Protein AF-A0A5K1E1P4-F1 (afdb_monomer_lite)

Structure (mmCIF, N/CA/C/O backbone):
data_AF-A0A5K1E1P4-F1
#
_entry.id   AF-A0A5K1E1P4-F1
#
loop_
_atom_site.group_PDB
_atom_site.id
_atom_site.type_symbol
_atom_site.label_atom_id
_atom_site.label_alt_id
_atom_site.label_comp_id
_atom_site.label_asym_id
_atom_site.label_entity_id
_atom_site.label_seq_id
_atom_site.pdbx_PDB_ins_code
_atom_site.Cartn_x
_atom_site.Cartn_y
_atom_site.Cartn_z
_atom_site.occupancy
_atom_site.B_iso_or_equiv
_atom_site.auth_seq_id
_atom_site.auth_comp_id
_atom_site.auth_asym_id
_atom_site.auth_atom_id
_atom_site.pdbx_PDB_model_num
ATOM 1 N N . TYR A 1 1 ? 5.834 -1.341 -6.926 1.00 84.19 1 TYR A N 1
ATOM 2 C CA . TYR A 1 1 ? 6.229 0.076 -7.007 1.00 84.19 1 TYR A CA 1
ATOM 3 C C . TYR A 1 1 ? 7.742 0.128 -6.873 1.00 84.19 1 TYR A C 1
ATOM 5 O O . TYR A 1 1 ? 8.301 -0.783 -6.278 1.00 84.19 1 TYR A O 1
ATOM 13 N N . ASP A 1 2 ? 8.407 1.095 -7.477 1.00 86.25 2 ASP A N 1
ATOM 14 C CA . ASP A 1 2 ? 9.854 1.283 -7.395 1.00 86.25 2 ASP A CA 1
ATOM 15 C C . ASP A 1 2 ? 10.108 2.785 -7.365 1.00 86.25 2 ASP A C 1
ATOM 17 O O . ASP A 1 2 ? 9.972 3.452 -8.391 1.00 86.25 2 ASP A O 1
ATOM 21 N N . SER A 1 3 ? 10.405 3.313 -6.181 1.00 81.88 3 SER A N 1
ATOM 22 C CA . SER A 1 3 ? 10.631 4.744 -5.966 1.00 81.88 3 SER A CA 1
ATOM 23 C C . SER A 1 3 ? 11.886 5.256 -6.678 1.00 81.88 3 SER A C 1
ATOM 25 O O . SER A 1 3 ? 11.969 6.442 -6.973 1.00 81.88 3 SER A O 1
ATOM 27 N N . THR A 1 4 ? 12.837 4.379 -7.016 1.00 81.75 4 THR A N 1
ATOM 28 C CA . THR A 1 4 ? 14.058 4.751 -7.752 1.00 81.75 4 THR A CA 1
ATOM 29 C C . THR A 1 4 ? 13.804 4.954 -9.248 1.00 81.75 4 THR A C 1
ATOM 31 O O . THR A 1 4 ? 14.600 5.584 -9.935 1.00 81.75 4 THR A O 1
ATOM 34 N N . ALA A 1 5 ? 12.664 4.469 -9.752 1.00 78.50 5 ALA A N 1
ATOM 35 C CA . ALA A 1 5 ? 12.254 4.578 -11.151 1.00 78.50 5 ALA A CA 1
ATOM 36 C C . ALA A 1 5 ? 11.287 5.752 -11.425 1.00 78.50 5 ALA A C 1
ATOM 38 O O . ALA A 1 5 ? 10.701 5.823 -12.506 1.00 78.50 5 ALA A O 1
ATOM 39 N N . GLU A 1 6 ? 11.076 6.658 -10.463 1.00 68.31 6 GLU A N 1
ATOM 40 C CA . GLU A 1 6 ? 10.193 7.826 -10.634 1.00 68.31 6 GLU A CA 1
ATOM 41 C C . GLU A 1 6 ? 10.851 9.009 -11.371 1.00 68.31 6 GLU A C 1
ATOM 43 O O . GLU A 1 6 ? 10.134 9.887 -11.842 1.00 68.31 6 GLU A O 1
ATOM 48 N N . GLU A 1 7 ? 12.179 9.006 -11.548 1.00 56.56 7 GLU A N 1
ATOM 49 C CA . GLU A 1 7 ? 12.954 10.066 -12.229 1.00 56.56 7 GLU A CA 1
ATOM 50 C C . GLU A 1 7 ? 13.069 9.903 -13.756 1.00 56.56 7 GLU A C 1
ATOM 52 O O . GLU A 1 7 ? 13.945 10.487 -14.391 1.00 56.56 7 GLU A O 1
ATOM 57 N N . THR A 1 8 ? 12.202 9.117 -14.391 1.00 52.66 8 THR A N 1
ATOM 58 C CA . THR A 1 8 ? 12.267 8.975 -15.852 1.00 52.66 8 THR A CA 1
ATOM 59 C C . THR A 1 8 ? 11.426 10.050 -16.516 1.00 52.66 8 THR A C 1
ATOM 61 O O . THR A 1 8 ? 10.226 9.895 -16.747 1.00 52.66 8 THR A O 1
ATOM 64 N N . ASP A 1 9 ? 12.084 11.179 -16.789 1.00 49.53 9 ASP A N 1
ATOM 65 C CA . ASP A 1 9 ? 11.582 12.188 -17.709 1.00 49.53 9 ASP A CA 1
ATOM 66 C C . ASP A 1 9 ? 11.164 11.480 -19.004 1.00 49.53 9 ASP A C 1
ATOM 68 O O . ASP A 1 9 ? 11.927 10.731 -19.619 1.00 49.53 9 ASP A O 1
ATOM 72 N N . VAL A 1 10 ? 9.904 11.668 -19.391 1.00 52.34 10 VAL A N 1
ATOM 73 C CA . VAL A 1 10 ? 9.264 10.966 -20.514 1.00 52.34 10 VAL A CA 1
ATOM 74 C C . VAL A 1 10 ? 9.956 11.289 -21.853 1.00 52.34 10 VAL A C 1
ATOM 76 O O . VAL A 1 10 ? 9.625 10.697 -22.880 1.00 52.34 10 VAL A O 1
ATOM 79 N N . THR A 1 11 ? 10.911 12.227 -21.855 1.00 51.41 11 THR A N 1
ATOM 80 C CA . THR A 1 11 ? 11.697 12.638 -23.020 1.00 51.41 11 THR A CA 1
ATOM 81 C C . THR A 1 11 ? 12.870 11.723 -23.371 1.00 51.41 11 THR A C 1
ATOM 83 O O . THR A 1 11 ? 13.263 11.714 -24.537 1.00 51.41 11 THR A O 1
ATOM 86 N N . GLU A 1 12 ? 13.380 10.883 -22.466 1.00 50.84 12 GLU A N 1
ATOM 87 C CA . GLU A 1 12 ? 14.454 9.938 -22.803 1.00 50.84 12 GLU A CA 1
ATOM 88 C C . GLU A 1 12 ? 13.948 8.495 -22.806 1.00 50.84 12 GLU A C 1
ATOM 90 O O . GLU A 1 12 ? 13.939 7.782 -21.804 1.00 50.84 12 GLU A O 1
ATOM 95 N N . ALA A 1 13 ? 13.539 8.037 -23.990 1.00 53.22 13 ALA A N 1
ATOM 96 C CA . ALA A 1 13 ? 13.196 6.648 -24.273 1.00 53.22 13 ALA A CA 1
ATOM 97 C C . ALA A 1 13 ? 14.436 5.727 -24.209 1.00 53.22 13 ALA A C 1
ATOM 99 O O . ALA A 1 13 ? 14.840 5.129 -25.205 1.00 53.22 13 ALA A O 1
ATOM 100 N N . HIS A 1 14 ? 15.046 5.579 -23.035 1.00 54.66 14 HIS A N 1
ATOM 101 C CA . HIS A 1 14 ? 16.076 4.576 -22.780 1.00 54.66 14 HIS A CA 1
ATOM 102 C C . HIS A 1 14 ? 15.417 3.257 -22.342 1.00 54.66 14 HIS A C 1
ATOM 104 O O . HIS A 1 14 ? 15.292 2.949 -21.160 1.00 54.66 14 HIS A O 1
ATOM 110 N N . GLY A 1 15 ? 14.990 2.462 -23.331 1.00 66.19 15 GLY A N 1
ATOM 111 C CA . GLY A 1 15 ? 14.673 1.034 -23.191 1.00 66.19 15 GLY A CA 1
ATOM 112 C C . GLY A 1 15 ? 13.232 0.672 -22.793 1.00 66.19 15 GLY A C 1
ATOM 113 O O . GLY A 1 15 ? 12.613 1.282 -21.927 1.00 66.19 15 GLY A O 1
ATOM 114 N N . VAL A 1 16 ? 12.714 -0.413 -23.389 1.00 67.88 16 VAL A N 1
ATOM 115 C CA . VAL A 1 16 ? 11.388 -1.002 -23.083 1.00 67.88 16 VAL A CA 1
ATOM 116 C C . VAL A 1 16 ? 11.241 -1.356 -21.593 1.00 67.88 16 VAL A C 1
ATOM 118 O O . VAL A 1 16 ? 10.152 -1.254 -21.036 1.00 67.88 16 VAL A O 1
ATOM 121 N N . GLY A 1 17 ? 12.333 -1.731 -20.915 1.00 71.31 17 GLY A N 1
ATOM 122 C CA . GLY A 1 17 ? 12.316 -2.033 -19.478 1.00 71.31 17 GLY A CA 1
ATOM 123 C C . GLY A 1 17 ? 11.876 -0.842 -18.619 1.00 71.31 17 GLY A C 1
ATOM 124 O O . GLY A 1 17 ? 11.057 -1.004 -17.713 1.00 71.31 17 GLY A O 1
ATOM 125 N N . THR A 1 18 ? 12.342 0.357 -18.965 1.00 72.25 18 THR A N 1
ATOM 126 C CA . THR A 1 18 ? 12.018 1.609 -18.275 1.00 72.25 18 THR A CA 1
ATOM 127 C C . THR A 1 18 ? 10.546 1.973 -18.448 1.00 72.25 18 THR A C 1
ATOM 129 O O . THR A 1 18 ? 9.861 2.272 -17.470 1.00 72.25 18 THR A O 1
ATOM 132 N N . SER A 1 19 ? 10.004 1.841 -19.666 1.00 77.94 19 SER A N 1
ATOM 133 C CA . SER A 1 19 ? 8.584 2.130 -19.921 1.00 77.94 19 SER A CA 1
ATOM 134 C C . SER A 1 19 ? 7.656 1.155 -19.190 1.00 77.94 19 SER A C 1
ATOM 136 O O . SER A 1 19 ? 6.614 1.551 -18.665 1.00 77.94 19 SER A O 1
ATOM 138 N N . VAL A 1 20 ? 8.037 -0.124 -19.115 1.00 85.81 20 VAL A N 1
ATOM 139 C CA . VAL A 1 20 ? 7.282 -1.145 -18.379 1.00 85.81 20 VAL A CA 1
ATOM 140 C C . VAL A 1 20 ? 7.288 -0.845 -16.881 1.00 85.81 20 VAL A C 1
ATOM 142 O O . VAL A 1 20 ? 6.246 -0.971 -16.234 1.00 85.81 20 VAL A O 1
ATOM 145 N N . GLN A 1 21 ? 8.424 -0.434 -16.314 1.00 85.62 21 GLN A N 1
ATOM 146 C CA . GLN A 1 21 ? 8.504 -0.093 -14.893 1.00 85.62 21 GLN A CA 1
ATOM 147 C C . GLN A 1 21 ? 7.701 1.171 -14.560 1.00 85.62 21 GLN A C 1
ATOM 149 O O . GLN A 1 21 ? 6.954 1.173 -13.578 1.00 85.62 21 GLN A O 1
ATOM 154 N N . ALA A 1 22 ? 7.754 2.193 -15.416 1.00 83.62 22 ALA A N 1
ATOM 155 C CA . ALA A 1 22 ? 6.924 3.388 -15.283 1.00 83.62 22 ALA A CA 1
ATOM 156 C C . ALA A 1 22 ? 5.422 3.043 -15.306 1.00 83.62 22 ALA A C 1
ATOM 158 O O . ALA A 1 22 ? 4.661 3.499 -14.449 1.00 83.62 22 ALA A O 1
ATOM 159 N N . ALA A 1 23 ? 4.992 2.160 -16.216 1.00 86.50 23 ALA A N 1
ATOM 160 C CA . ALA A 1 23 ? 3.612 1.675 -16.254 1.00 86.50 23 ALA A CA 1
ATOM 161 C C . ALA A 1 23 ? 3.226 0.926 -14.965 1.00 86.50 23 ALA A C 1
ATOM 163 O O . ALA A 1 23 ? 2.166 1.186 -14.394 1.00 86.50 23 ALA A O 1
ATOM 164 N N . LYS A 1 24 ? 4.090 0.041 -14.450 1.00 89.62 24 LYS A N 1
ATOM 165 C CA . LYS A 1 24 ? 3.860 -0.663 -13.173 1.00 89.62 24 LYS A CA 1
ATOM 166 C C . LYS A 1 24 ? 3.705 0.307 -12.001 1.00 89.62 24 LYS A C 1
ATOM 168 O O . LYS A 1 24 ? 2.799 0.129 -11.187 1.00 89.62 24 LYS A O 1
ATOM 173 N N . ASN A 1 25 ? 4.557 1.328 -11.915 1.00 90.56 25 ASN A N 1
ATOM 174 C CA . ASN A 1 25 ? 4.475 2.353 -10.874 1.00 90.56 25 ASN A CA 1
ATOM 175 C C . ASN A 1 25 ? 3.171 3.151 -10.976 1.00 90.56 25 ASN A C 1
ATOM 177 O O . ASN A 1 25 ? 2.478 3.317 -9.973 1.00 90.56 25 ASN A O 1
ATOM 181 N N . MET A 1 26 ? 2.782 3.548 -12.189 1.00 90.56 26 MET A N 1
ATOM 182 C CA . MET A 1 26 ? 1.508 4.223 -12.446 1.00 90.56 26 MET A CA 1
ATOM 183 C C . MET A 1 26 ? 0.307 3.367 -12.019 1.00 90.56 26 MET A C 1
ATOM 185 O O . MET A 1 26 ? -0.619 3.869 -11.384 1.00 90.56 26 MET A O 1
ATOM 189 N N . HIS A 1 27 ? 0.318 2.068 -12.326 1.00 92.50 27 HIS A N 1
ATOM 190 C CA . HIS A 1 27 ? -0.733 1.148 -11.891 1.00 92.50 27 HIS A CA 1
ATOM 191 C C . HIS A 1 27 ? -0.773 0.980 -10.369 1.00 92.50 27 HIS A C 1
ATOM 193 O O . HIS A 1 27 ? -1.865 0.945 -9.806 1.00 92.50 27 HIS A O 1
ATOM 199 N N . ALA A 1 28 ? 0.381 0.921 -9.699 1.00 92.88 28 ALA A N 1
ATOM 200 C CA . ALA A 1 28 ? 0.444 0.844 -8.240 1.00 92.88 28 ALA A CA 1
ATOM 201 C C . ALA A 1 28 ? -0.168 2.089 -7.574 1.00 92.88 28 ALA A C 1
ATOM 203 O O . ALA A 1 28 ? -0.969 1.956 -6.651 1.00 92.88 28 ALA A O 1
ATOM 204 N N . VAL A 1 29 ? 0.143 3.282 -8.093 1.00 91.00 29 VAL A N 1
ATOM 205 C CA . VAL A 1 29 ? -0.451 4.554 -7.647 1.00 91.00 29 VAL A CA 1
ATOM 206 C C . VAL A 1 29 ? -1.969 4.536 -7.822 1.00 91.00 29 VAL A C 1
ATOM 208 O O . VAL A 1 29 ? -2.698 4.725 -6.851 1.00 91.00 29 VAL A O 1
ATOM 211 N N . ARG A 1 30 ? -2.460 4.195 -9.020 1.00 90.38 30 ARG A N 1
ATOM 212 C CA . ARG A 1 30 ? -3.907 4.116 -9.293 1.00 90.38 30 ARG A CA 1
ATOM 213 C C . ARG A 1 30 ? -4.623 3.085 -8.420 1.00 90.38 30 ARG A C 1
ATOM 215 O O . ARG A 1 30 ? -5.760 3.312 -8.018 1.00 90.38 30 ARG A O 1
ATOM 222 N N . ALA A 1 31 ? -3.986 1.951 -8.128 1.00 91.75 31 ALA A N 1
ATOM 223 C CA . ALA A 1 31 ? -4.549 0.936 -7.243 1.00 91.75 31 ALA A CA 1
ATOM 224 C C . ALA A 1 31 ? -4.695 1.466 -5.810 1.00 91.75 31 ALA A C 1
ATOM 226 O O . ALA A 1 31 ? -5.751 1.294 -5.205 1.00 91.75 31 ALA A O 1
ATOM 227 N N . ALA A 1 32 ? -3.683 2.161 -5.286 1.00 90.44 32 ALA A N 1
ATOM 228 C CA . ALA A 1 32 ? -3.746 2.778 -3.964 1.00 90.44 32 ALA A CA 1
ATOM 229 C C . ALA A 1 32 ? -4.817 3.886 -3.882 1.00 90.44 32 ALA A C 1
ATOM 231 O O . ALA A 1 32 ? -5.577 3.934 -2.915 1.00 90.44 32 ALA A O 1
ATOM 232 N N . GLU A 1 33 ? -4.957 4.715 -4.920 1.00 89.31 33 GLU A N 1
ATOM 233 C CA . GLU A 1 33 ? -6.046 5.701 -5.023 1.00 89.31 33 GLU A CA 1
ATOM 234 C C . GLU A 1 33 ? -7.424 5.029 -5.050 1.00 89.31 33 GLU A C 1
ATOM 236 O O . GLU A 1 33 ? -8.350 5.465 -4.364 1.00 89.31 33 GLU A O 1
ATOM 241 N N . ALA A 1 34 ? -7.569 3.946 -5.818 1.00 88.75 34 ALA A N 1
ATOM 242 C CA . ALA A 1 34 ? -8.811 3.187 -5.891 1.00 88.75 34 ALA A CA 1
ATOM 243 C C . ALA A 1 34 ? -9.175 2.559 -4.539 1.00 88.75 34 ALA A C 1
ATOM 245 O O . ALA A 1 34 ? -10.339 2.611 -4.145 1.00 88.75 34 ALA A O 1
ATOM 246 N N . LEU A 1 35 ? -8.194 2.020 -3.806 1.00 89.19 35 LEU A N 1
ATOM 247 C CA . LEU A 1 35 ? -8.387 1.502 -2.451 1.00 89.19 35 LEU A CA 1
ATOM 248 C C . LEU A 1 35 ? -8.843 2.608 -1.498 1.00 89.19 35 LEU A C 1
ATOM 250 O O . LEU A 1 35 ? -9.854 2.432 -0.824 1.00 89.19 35 LEU A O 1
ATOM 254 N N . SER A 1 36 ? -8.171 3.763 -1.512 1.00 87.75 36 SER A N 1
ATOM 255 C CA . SER A 1 36 ? -8.545 4.933 -0.709 1.00 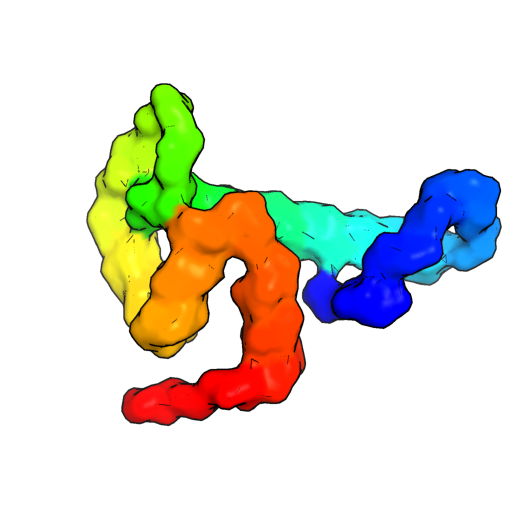87.75 36 SER A CA 1
ATOM 256 C C . SER A 1 36 ? -9.985 5.387 -0.977 1.00 87.75 36 SER A C 1
ATOM 258 O O . SER A 1 36 ? -10.754 5.624 -0.042 1.00 87.75 36 SER A O 1
ATOM 260 N N . ARG A 1 37 ? -10.394 5.446 -2.250 1.00 86.31 37 ARG A N 1
ATOM 261 C CA . ARG A 1 37 ? -11.771 5.786 -2.648 1.00 86.31 37 ARG A CA 1
ATOM 262 C C . ARG A 1 37 ? -12.777 4.723 -2.215 1.00 86.31 37 ARG A C 1
ATOM 264 O O . ARG A 1 37 ? -13.822 5.065 -1.670 1.00 86.31 37 ARG A O 1
ATOM 271 N N . LEU A 1 38 ? -12.460 3.443 -2.413 1.00 86.12 38 LEU A N 1
ATOM 272 C CA . LEU A 1 38 ? -13.341 2.324 -2.073 1.00 86.12 38 LEU A CA 1
ATOM 273 C C . LEU A 1 38 ? -13.626 2.257 -0.564 1.00 86.12 38 LEU A C 1
ATOM 275 O O . LEU A 1 38 ? -14.763 2.010 -0.161 1.00 86.12 38 LEU A O 1
ATOM 279 N N . SER A 1 39 ? -12.624 2.514 0.276 1.00 81.62 39 SER A N 1
ATOM 280 C CA . SER A 1 39 ? -12.778 2.568 1.735 1.00 81.62 39 SER A CA 1
ATOM 281 C C . SER A 1 39 ? -13.189 3.935 2.276 1.00 81.62 39 SER A C 1
ATOM 283 O O . SER A 1 39 ? -13.188 4.114 3.492 1.00 81.62 39 SER A O 1
ATOM 285 N N . GLY A 1 40 ? -13.528 4.896 1.412 1.00 78.25 40 GLY A N 1
ATOM 286 C CA . GLY A 1 40 ? -13.983 6.229 1.817 1.00 78.25 40 GLY A CA 1
ATOM 287 C C . GLY A 1 40 ? -12.943 7.055 2.583 1.00 78.25 40 GLY A C 1
ATOM 288 O O . GLY A 1 40 ? -13.322 7.899 3.389 1.00 78.25 40 GLY A O 1
ATOM 289 N N . TYR A 1 41 ? -11.649 6.801 2.365 1.00 74.25 41 TYR A N 1
ATOM 290 C CA . TYR A 1 41 ? -10.543 7.583 2.935 1.00 74.25 41 TYR A CA 1
ATOM 291 C C . TYR A 1 41 ? -10.124 8.766 2.059 1.00 74.25 41 TYR A C 1
ATOM 293 O O . TYR A 1 41 ? -9.459 9.675 2.551 1.00 74.25 41 TYR A O 1
ATOM 301 N N . CYS A 1 42 ? -10.526 8.779 0.788 1.00 71.00 42 CYS A N 1
ATOM 302 C CA . CYS A 1 42 ? -10.253 9.880 -0.126 1.00 71.00 42 CYS A CA 1
ATOM 303 C C . CYS A 1 42 ? -11.149 11.084 0.216 1.00 71.00 42 CYS A C 1
ATOM 305 O O . CYS A 1 42 ? -12.373 10.984 0.148 1.00 71.00 42 CYS A O 1
ATOM 307 N N . GLY A 1 43 ? -10.537 12.212 0.594 1.00 60.00 43 GLY A N 1
ATOM 308 C CA . GLY A 1 43 ? -11.231 13.444 0.997 1.00 60.00 43 GLY A CA 1
ATOM 309 C C . GLY A 1 43 ? -11.747 14.311 -0.156 1.00 60.00 43 GLY A C 1
ATOM 310 O O . GLY A 1 43 ? -12.267 15.398 0.092 1.00 60.00 43 GLY A O 1
ATOM 311 N N . ASP A 1 44 ? -11.589 13.867 -1.405 1.00 60.94 44 ASP A N 1
ATOM 312 C CA . ASP A 1 44 ? -12.000 14.650 -2.565 1.00 60.94 44 ASP A CA 1
ATOM 313 C C . ASP A 1 44 ? -13.518 14.591 -2.772 1.00 60.94 44 ASP A C 1
ATOM 315 O O . ASP A 1 44 ? -14.159 13.552 -2.610 1.00 60.94 44 ASP A O 1
ATOM 319 N N . SER A 1 45 ? -14.108 15.728 -3.134 1.00 49.78 45 SER A N 1
ATOM 320 C CA . SER A 1 45 ? -15.549 16.027 -3.017 1.00 49.78 45 SER A CA 1
ATOM 321 C C . SER A 1 45 ? -16.479 15.249 -3.974 1.00 49.78 45 SER A C 1
ATOM 323 O O . SER A 1 45 ? -17.661 15.570 -4.098 1.00 49.78 45 SER A O 1
ATOM 325 N N . GLY A 1 46 ? -15.976 14.208 -4.641 1.00 57.56 46 GLY A N 1
ATOM 326 C CA . GLY A 1 46 ? -16.734 13.262 -5.460 1.00 57.56 46 GLY A CA 1
ATOM 327 C C . GLY A 1 46 ? -17.099 12.017 -4.656 1.00 57.56 46 GLY A C 1
ATOM 328 O O . GLY A 1 46 ? -16.425 10.995 -4.762 1.00 57.56 46 GLY A O 1
ATOM 329 N N . SER A 1 47 ? -18.150 12.132 -3.840 1.00 60.00 47 SER A N 1
ATOM 330 C CA . SER A 1 47 ? -18.672 11.124 -2.902 1.00 60.00 47 SER A CA 1
ATOM 331 C C . SER A 1 47 ? -18.774 9.722 -3.517 1.00 60.00 47 SER A C 1
ATOM 333 O O . SER A 1 47 ? -19.791 9.346 -4.101 1.00 60.00 47 SER A O 1
ATOM 335 N N . THR A 1 48 ? -17.713 8.928 -3.380 1.00 66.81 48 THR A N 1
ATOM 336 C CA . THR A 1 48 ? -17.819 7.480 -3.552 1.00 66.81 48 THR A CA 1
ATOM 337 C C . THR A 1 48 ? -18.382 6.956 -2.232 1.00 66.81 48 THR A C 1
ATOM 339 O O . THR A 1 48 ? -17.757 7.181 -1.192 1.00 66.81 48 THR A O 1
ATOM 342 N N . PRO A 1 49 ? -19.570 6.325 -2.214 1.00 73.44 49 PRO A N 1
ATOM 343 C CA . PRO A 1 49 ? -20.165 5.860 -0.971 1.00 73.44 49 PRO A CA 1
ATOM 344 C C . PRO A 1 49 ? -19.219 4.900 -0.253 1.00 73.44 49 PRO A C 1
ATOM 346 O O . PRO A 1 49 ? -18.681 3.978 -0.866 1.00 73.44 49 PRO A O 1
ATOM 349 N N . LEU A 1 50 ? -19.045 5.102 1.054 1.00 77.94 50 LEU A N 1
ATOM 350 C CA . LEU A 1 50 ? -18.189 4.258 1.880 1.00 77.94 50 LEU A CA 1
ATOM 351 C C . LEU A 1 50 ? -18.614 2.787 1.776 1.00 77.94 50 LEU A C 1
ATOM 353 O O . LEU A 1 50 ? -19.674 2.396 2.277 1.00 77.94 50 LEU A O 1
ATOM 357 N N . ASN A 1 51 ? -17.747 1.949 1.212 1.00 85.62 51 ASN A N 1
ATOM 358 C CA . ASN A 1 51 ? -17.931 0.507 1.242 1.00 85.62 51 ASN A CA 1
ATOM 359 C C . ASN A 1 51 ? -17.396 -0.036 2.575 1.00 85.62 51 ASN A C 1
ATOM 361 O O . ASN A 1 51 ? -16.199 -0.272 2.740 1.00 85.62 51 ASN A O 1
ATOM 365 N N . ARG A 1 52 ? -18.295 -0.214 3.552 1.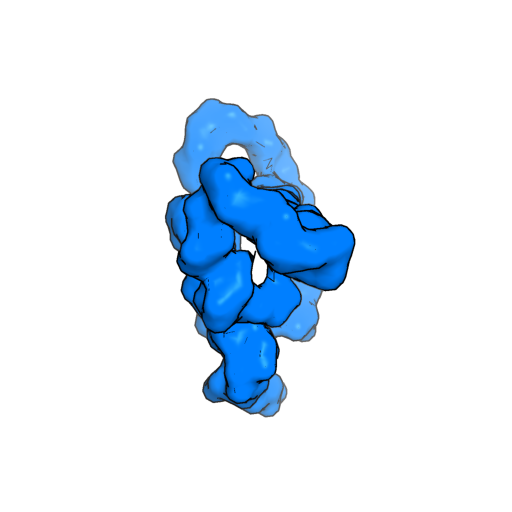00 85.62 52 ARG A N 1
ATOM 366 C CA . ARG A 1 52 ? -17.939 -0.701 4.898 1.00 85.62 52 ARG A CA 1
ATOM 367 C C . ARG A 1 52 ? -17.212 -2.057 4.876 1.00 85.62 52 ARG A C 1
ATOM 369 O O . ARG A 1 52 ? -16.198 -2.154 5.565 1.00 85.62 52 ARG A O 1
ATOM 376 N N . PRO A 1 53 ? -17.658 -3.072 4.103 1.00 89.38 53 PRO A N 1
ATOM 377 C CA . PRO A 1 53 ? -16.895 -4.308 3.935 1.00 89.38 53 PRO A CA 1
ATOM 378 C C . PRO A 1 53 ? -15.466 -4.078 3.437 1.00 89.38 53 PRO A C 1
ATOM 380 O O . PRO A 1 53 ? -14.525 -4.595 4.030 1.00 89.38 53 PRO A O 1
ATOM 383 N N . ALA A 1 54 ? -15.283 -3.263 2.396 1.00 86.62 54 ALA A N 1
ATOM 384 C CA . ALA A 1 54 ? -13.955 -2.987 1.856 1.00 86.62 54 ALA A CA 1
ATOM 385 C C . ALA A 1 54 ? -13.068 -2.241 2.861 1.00 86.62 54 ALA A C 1
ATOM 387 O O . ALA A 1 54 ? -11.908 -2.598 3.034 1.00 86.62 54 ALA A O 1
ATOM 388 N N . ALA A 1 55 ? -13.616 -1.260 3.581 1.00 86.69 55 ALA A N 1
ATOM 389 C CA . ALA A 1 55 ? -12.891 -0.557 4.636 1.00 86.69 55 ALA A CA 1
ATOM 390 C C . ALA A 1 55 ? -12.459 -1.501 5.772 1.00 86.69 55 ALA A C 1
ATOM 392 O O . ALA A 1 55 ? -11.343 -1.384 6.272 1.00 86.69 55 ALA A O 1
ATOM 393 N N . ALA A 1 56 ? -13.311 -2.454 6.163 1.00 88.69 56 ALA A N 1
ATOM 394 C CA . ALA A 1 56 ? -12.970 -3.455 7.172 1.00 88.69 56 ALA A CA 1
ATOM 395 C C . ALA A 1 56 ? -11.858 -4.401 6.692 1.00 88.69 56 ALA A C 1
ATOM 397 O O . ALA A 1 56 ? -10.915 -4.654 7.434 1.00 88.69 56 ALA A O 1
ATOM 398 N N . VAL A 1 57 ? -11.933 -4.870 5.442 1.00 90.00 57 VAL A N 1
ATOM 399 C CA . VAL A 1 57 ? -10.901 -5.732 4.845 1.00 90.00 57 VAL A CA 1
ATOM 400 C C . VAL A 1 57 ? -9.569 -4.996 4.726 1.00 90.00 57 VAL A C 1
ATOM 402 O O . VAL A 1 57 ? -8.541 -5.542 5.103 1.00 90.00 57 VAL A O 1
ATOM 405 N N . ILE A 1 58 ? -9.570 -3.743 4.268 1.00 87.44 58 ILE A N 1
ATOM 406 C CA . ILE A 1 58 ? -8.345 -2.943 4.148 1.00 87.44 58 ILE A CA 1
ATOM 407 C C . ILE A 1 58 ? -7.697 -2.710 5.517 1.00 87.44 58 ILE A C 1
ATOM 409 O O . ILE A 1 58 ? -6.487 -2.863 5.638 1.00 87.44 58 ILE A O 1
ATOM 413 N N . LYS A 1 59 ? -8.486 -2.421 6.560 1.00 85.69 59 LYS A N 1
ATOM 414 C CA . LYS A 1 59 ? -7.983 -2.322 7.942 1.00 85.69 59 LYS A CA 1
ATOM 415 C C . LYS A 1 59 ? -7.440 -3.635 8.506 1.00 85.69 59 LYS A C 1
ATOM 417 O O . LYS A 1 59 ? -6.668 -3.592 9.449 1.00 85.69 59 LYS A O 1
ATOM 422 N N . ALA A 1 60 ? -7.899 -4.778 8.001 1.00 87.94 60 ALA A N 1
ATOM 423 C CA . ALA A 1 60 ? -7.403 -6.088 8.414 1.00 87.94 60 ALA A CA 1
ATOM 424 C C . ALA A 1 60 ? -6.151 -6.513 7.626 1.00 87.94 60 ALA A C 1
ATOM 426 O O . ALA A 1 60 ? -5.345 -7.284 8.132 1.00 87.94 60 ALA A O 1
ATOM 427 N N . LEU A 1 61 ? -6.002 -6.037 6.385 1.00 87.94 61 LEU A N 1
ATOM 428 C CA . LEU A 1 61 ? -4.849 -6.318 5.524 1.00 87.94 61 LEU A CA 1
ATOM 429 C C . LEU A 1 61 ? -3.647 -5.423 5.831 1.00 87.94 61 LEU A C 1
ATOM 431 O O . LEU A 1 61 ? -2.508 -5.843 5.652 1.00 87.94 61 LEU A O 1
ATOM 435 N N . LEU A 1 62 ? -3.908 -4.180 6.224 1.00 87.19 62 LEU A N 1
ATOM 436 C CA . LEU A 1 62 ? -2.896 -3.187 6.546 1.00 87.19 62 LEU A CA 1
ATOM 437 C C . LEU A 1 62 ? -2.816 -3.003 8.055 1.00 87.19 62 LEU A C 1
ATOM 439 O O . LEU A 1 62 ? -3.821 -3.088 8.757 1.00 87.19 62 LEU A O 1
ATOM 443 N N . THR A 1 63 ? -1.634 -2.661 8.547 1.00 87.69 63 THR A N 1
ATOM 444 C CA . THR A 1 63 ? -1.503 -2.138 9.904 1.00 87.69 63 THR A CA 1
ATOM 445 C C . THR A 1 63 ? -2.259 -0.806 10.038 1.00 87.69 63 THR A C 1
ATOM 447 O O . THR A 1 63 ? -2.496 -0.116 9.035 1.00 87.69 63 THR A O 1
ATOM 450 N N . PRO A 1 64 ? -2.630 -0.389 11.264 1.00 86.06 64 PRO A N 1
ATOM 451 C CA . PRO A 1 64 ? -3.352 0.865 11.475 1.00 86.06 64 PRO A CA 1
ATOM 452 C C . PRO A 1 64 ? -2.662 2.087 10.852 1.00 86.06 64 PRO A C 1
ATOM 454 O O . PRO A 1 64 ? -3.329 2.942 10.270 1.00 86.06 64 PRO A O 1
ATOM 457 N N . LYS A 1 65 ? -1.327 2.146 10.913 1.00 85.81 65 LYS A N 1
ATOM 458 C CA . LYS A 1 65 ? -0.544 3.259 10.369 1.00 85.81 65 LYS A CA 1
ATOM 459 C C . LYS A 1 65 ? -0.539 3.261 8.836 1.00 85.81 65 LYS A C 1
ATOM 461 O O . LYS A 1 65 ? -0.838 4.305 8.259 1.00 85.81 65 LYS A O 1
ATOM 466 N N . LEU A 1 66 ? -0.331 2.123 8.164 1.00 86.81 66 LEU A N 1
ATOM 467 C CA . LEU A 1 66 ? -0.484 2.036 6.702 1.00 86.81 66 LEU A CA 1
ATOM 468 C C . LEU A 1 66 ? -1.919 2.351 6.248 1.00 86.81 66 LEU A C 1
ATOM 470 O O . LEU A 1 66 ? -2.117 3.034 5.242 1.00 86.81 66 LEU A O 1
ATOM 474 N N . ALA A 1 67 ? -2.934 1.897 6.988 1.00 86.50 67 ALA A N 1
ATOM 475 C CA . ALA A 1 67 ? -4.330 2.200 6.675 1.00 86.50 67 ALA A CA 1
ATOM 476 C C . ALA A 1 67 ? -4.627 3.707 6.765 1.00 86.50 67 ALA A C 1
ATOM 478 O O . ALA A 1 67 ? -5.363 4.241 5.936 1.00 86.50 67 ALA A O 1
ATOM 479 N N . ASP A 1 68 ? -4.031 4.415 7.726 1.00 86.56 68 ASP A N 1
ATOM 480 C CA . ASP A 1 68 ? -4.164 5.869 7.839 1.00 86.56 68 ASP A CA 1
ATOM 481 C C . ASP A 1 68 ? -3.485 6.620 6.688 1.00 86.56 68 ASP A C 1
ATOM 483 O O . ASP A 1 68 ? -3.995 7.655 6.251 1.00 86.56 68 ASP A O 1
ATOM 487 N N . MET A 1 69 ? -2.404 6.080 6.120 1.00 88.69 69 MET A N 1
ATOM 488 C CA . MET A 1 69 ? -1.735 6.672 4.956 1.00 88.69 69 MET A CA 1
ATOM 489 C C . MET A 1 69 ? -2.595 6.656 3.683 1.00 88.69 69 MET A C 1
ATOM 491 O O . MET A 1 69 ? -2.361 7.473 2.795 1.00 88.69 69 MET A O 1
ATOM 495 N N . LEU A 1 70 ? -3.637 5.816 3.597 1.00 86.06 70 LEU A N 1
ATOM 496 C CA . LEU A 1 70 ? -4.617 5.868 2.498 1.00 86.06 70 LEU A CA 1
ATOM 497 C C . LEU A 1 70 ? -5.407 7.182 2.460 1.00 86.06 70 LEU A C 1
ATOM 499 O O . LEU A 1 70 ? -6.006 7.498 1.435 1.00 86.06 70 LEU A O 1
ATOM 503 N N . LYS A 1 71 ? -5.431 7.946 3.556 1.00 83.75 71 LYS A N 1
ATOM 504 C CA . LYS A 1 71 ? -6.066 9.271 3.615 1.00 83.75 71 LYS A CA 1
ATOM 505 C C . LYS A 1 71 ? -5.192 10.367 2.996 1.00 83.75 71 LYS A C 1
ATOM 507 O O . LYS A 1 71 ? -5.674 11.478 2.792 1.00 83.75 71 LYS A O 1
ATOM 512 N N . SER A 1 72 ? -3.912 10.081 2.740 1.00 81.12 72 SER A N 1
ATOM 513 C CA 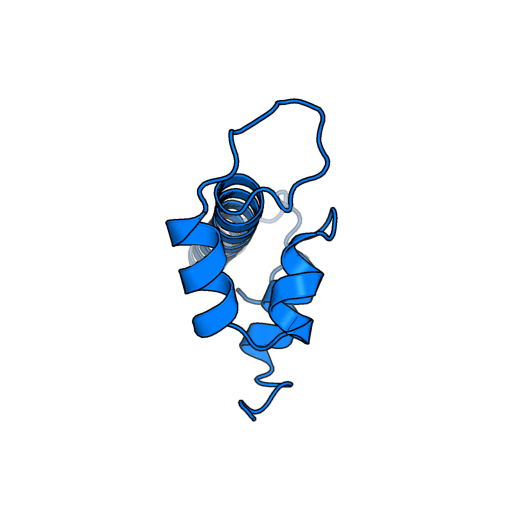. SER A 1 72 ? -2.973 11.040 2.160 1.00 81.12 72 SER A CA 1
ATOM 514 C C . SER A 1 72 ? -3.364 11.390 0.719 1.00 81.12 72 SER A C 1
ATOM 516 O O . SER A 1 72 ? -3.765 10.499 -0.033 1.00 81.12 72 SER A O 1
ATOM 518 N N . PRO A 1 73 ? -3.197 12.656 0.288 1.00 69.44 73 PRO A N 1
ATOM 519 C CA . PRO A 1 73 ? -3.379 13.041 -1.111 1.00 69.44 73 PRO A CA 1
ATOM 520 C C . PRO A 1 73 ? -2.351 12.388 -2.050 1.00 69.44 73 PRO A C 1
ATOM 522 O O . PRO A 1 73 ? -2.586 12.324 -3.252 1.00 69.44 73 PRO A O 1
ATOM 525 N N . SER A 1 74 ? -1.222 11.897 -1.522 1.00 82.19 74 SER A N 1
ATOM 526 C CA . SER A 1 74 ? -0.205 11.177 -2.290 1.00 82.19 74 SER A CA 1
ATOM 527 C C . SER A 1 74 ? -0.092 9.724 -1.809 1.00 82.19 74 SER A C 1
ATOM 529 O O . SER A 1 74 ? 0.368 9.487 -0.689 1.00 82.19 74 SER A O 1
ATOM 531 N N . PRO A 1 75 ? -0.438 8.723 -2.639 1.00 87.44 75 PRO A N 1
ATOM 532 C CA . PRO A 1 75 ? -0.299 7.308 -2.286 1.00 87.44 75 PRO A CA 1
ATOM 533 C C . PRO A 1 75 ? 1.151 6.796 -2.358 1.00 87.44 75 PRO A C 1
ATOM 535 O O . PRO A 1 75 ? 1.417 5.649 -2.000 1.00 87.44 75 PRO A O 1
ATOM 538 N N . ARG A 1 76 ? 2.101 7.612 -2.833 1.00 88.94 76 ARG A N 1
ATOM 539 C CA . ARG A 1 76 ? 3.513 7.222 -3.003 1.00 88.94 76 ARG A CA 1
ATO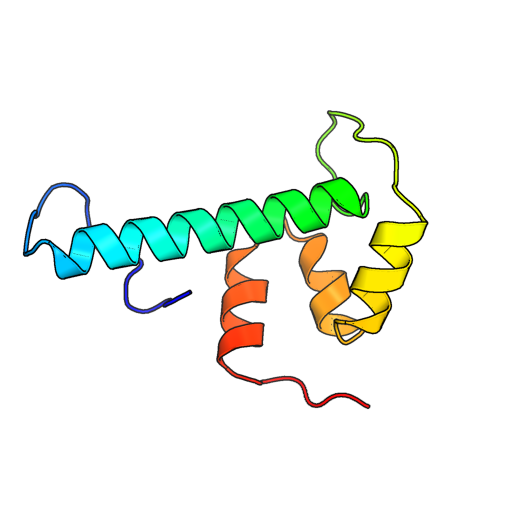M 540 C C . ARG A 1 76 ? 4.197 6.876 -1.685 1.00 88.94 76 ARG A C 1
ATOM 542 O O . ARG A 1 76 ? 4.962 5.914 -1.626 1.00 88.94 76 ARG A O 1
ATOM 549 N N . ASP A 1 77 ? 3.868 7.601 -0.620 1.00 87.75 77 ASP A N 1
ATOM 550 C CA . ASP A 1 77 ? 4.434 7.342 0.704 1.00 87.75 77 ASP A CA 1
ATOM 551 C C . ASP A 1 77 ? 3.975 5.979 1.228 1.00 87.75 77 ASP A C 1
ATOM 553 O O . ASP A 1 77 ? 4.786 5.205 1.737 1.00 87.75 77 ASP A O 1
ATOM 557 N N . LEU A 1 78 ? 2.692 5.644 1.043 1.00 90.12 78 LEU A N 1
ATOM 558 C CA . LEU A 1 78 ? 2.142 4.331 1.386 1.00 90.12 78 LEU A CA 1
ATOM 559 C C . LEU A 1 78 ? 2.866 3.221 0.611 1.00 90.12 78 LEU A C 1
ATOM 561 O O . LEU A 1 78 ? 3.303 2.238 1.204 1.00 90.12 78 LEU A O 1
ATOM 565 N N . LEU A 1 79 ? 3.023 3.387 -0.705 1.00 91.44 79 LEU A N 1
ATOM 566 C CA . LEU A 1 79 ? 3.683 2.400 -1.565 1.00 91.44 79 LEU A CA 1
ATOM 567 C C . LEU A 1 79 ? 5.167 2.213 -1.217 1.00 91.44 79 LEU A C 1
ATOM 569 O O . LEU A 1 79 ? 5.668 1.089 -1.254 1.00 91.44 79 LEU A O 1
ATOM 573 N N . SER A 1 80 ? 5.855 3.292 -0.844 1.00 89.19 80 SER A N 1
ATOM 574 C CA . SER A 1 80 ? 7.242 3.250 -0.371 1.00 89.19 80 SER A CA 1
ATOM 575 C C . SER A 1 80 ? 7.363 2.487 0.949 1.00 89.19 80 SER A C 1
ATOM 577 O O . SER A 1 80 ? 8.210 1.603 1.069 1.00 89.19 80 SER A O 1
ATOM 579 N N . ASN A 1 81 ? 6.488 2.776 1.918 1.00 88.06 81 ASN A N 1
ATOM 580 C CA . ASN A 1 81 ? 6.500 2.112 3.225 1.00 88.06 81 ASN A CA 1
ATOM 581 C C . ASN A 1 81 ? 6.128 0.624 3.129 1.00 88.06 81 ASN A C 1
ATOM 583 O O . ASN A 1 81 ? 6.765 -0.199 3.787 1.00 88.06 81 ASN A O 1
ATOM 587 N N . LEU A 1 82 ? 5.168 0.275 2.262 1.00 87.19 82 LEU A N 1
ATOM 588 C CA . LEU A 1 82 ? 4.814 -1.113 1.947 1.00 87.19 82 LEU A CA 1
ATOM 589 C C . LEU A 1 82 ? 6.011 -1.888 1.389 1.00 87.19 82 LEU A C 1
ATOM 591 O O . LEU A 1 82 ? 6.337 -2.962 1.878 1.00 87.19 82 LEU A O 1
ATOM 595 N N . ASN A 1 83 ? 6.690 -1.335 0.384 1.00 87.81 83 ASN A N 1
ATOM 596 C CA . ASN A 1 83 ? 7.842 -1.98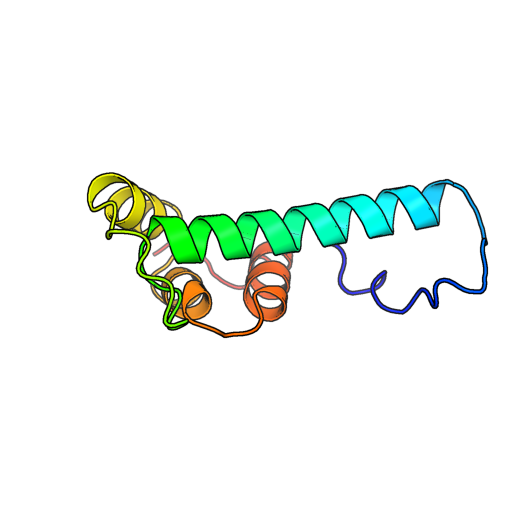9 -0.237 1.00 87.81 83 ASN A CA 1
ATOM 597 C C . ASN A 1 83 ? 9.030 -2.162 0.714 1.00 87.81 83 ASN A C 1
ATOM 599 O O . ASN A 1 83 ? 9.766 -3.141 0.611 1.00 87.81 83 ASN A O 1
ATOM 603 N N . ALA A 1 84 ? 9.242 -1.196 1.606 1.00 85.19 84 ALA A N 1
ATOM 604 C CA . ALA A 1 84 ? 10.338 -1.232 2.562 1.00 85.19 84 ALA A CA 1
ATOM 605 C C . ALA A 1 84 ? 10.078 -2.196 3.736 1.00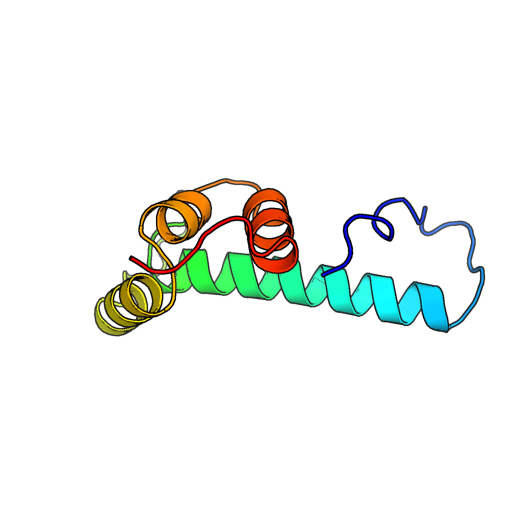 85.19 84 ALA A C 1
ATOM 607 O O . ALA A 1 84 ? 10.974 -2.381 4.556 1.00 85.19 84 ALA A O 1
ATOM 608 N N . ASN A 1 85 ? 8.881 -2.802 3.825 1.00 80.81 85 ASN A N 1
ATOM 609 C CA . ASN A 1 85 ? 8.435 -3.631 4.953 1.00 80.81 85 ASN A CA 1
ATOM 610 C C . ASN A 1 85 ? 8.692 -2.950 6.310 1.00 80.81 85 ASN A C 1
ATOM 612 O O . ASN A 1 85 ? 9.073 -3.593 7.285 1.00 80.81 85 ASN A O 1
ATOM 616 N N . LEU A 1 86 ? 8.534 -1.622 6.352 1.00 69.81 86 LEU A N 1
ATOM 617 C CA . LEU A 1 86 ? 8.859 -0.800 7.523 1.00 69.81 86 LEU A CA 1
ATOM 618 C C . LEU A 1 86 ? 7.909 -1.042 8.701 1.00 69.81 86 LEU A C 1
ATOM 620 O O . LEU A 1 86 ? 8.231 -0.668 9.828 1.00 69.81 86 LEU A O 1
ATOM 624 N N . GLU A 1 87 ? 6.750 -1.648 8.448 1.00 71.75 87 GLU A N 1
ATOM 625 C CA . GLU A 1 87 ? 5.828 -2.084 9.488 1.00 71.75 87 GLU A CA 1
ATOM 626 C C . GLU A 1 87 ? 5.797 -3.603 9.601 1.00 71.75 87 GLU A C 1
ATOM 628 O O . GLU A 1 87 ? 5.597 -4.317 8.619 1.00 71.75 87 GLU A O 1
ATOM 633 N N . SER A 1 88 ? 5.950 -4.073 10.836 1.00 67.31 88 SER A N 1
ATOM 634 C CA . SER A 1 88 ? 5.640 -5.443 11.220 1.00 67.31 88 SER A CA 1
ATOM 635 C C . SER A 1 88 ? 4.174 -5.506 11.658 1.00 67.31 88 SER A C 1
ATOM 637 O O . SER A 1 88 ? 3.742 -4.611 12.387 1.00 67.31 88 SER A O 1
ATOM 639 N N . PRO A 1 89 ? 3.405 -6.528 11.248 1.00 65.69 89 PRO A N 1
ATOM 640 C CA . PRO A 1 89 ? 2.076 -6.748 11.806 1.00 65.69 89 PRO A CA 1
ATOM 641 C C . PRO A 1 89 ? 2.179 -7.000 13.320 1.00 65.69 89 PRO A C 1
ATOM 643 O O . PRO A 1 89 ? 3.063 -7.743 13.754 1.00 65.69 89 PRO A O 1
ATOM 646 N N . GLU A 1 90 ? 1.312 -6.339 14.094 1.00 60.31 90 GLU A N 1
ATOM 647 C CA . GLU A 1 90 ? 1.178 -6.518 15.552 1.00 60.31 90 GLU A CA 1
ATOM 648 C C . GLU A 1 90 ? 0.468 -7.827 15.924 1.00 60.31 90 GLU A C 1
ATOM 650 O O . GLU A 1 90 ? -0.459 -8.240 15.185 1.00 60.31 90 GLU A O 1
#

Organism: NCBI:txid210225

Sequence (90 aa):
YDSTAEETDVTEAHGVGTSVQAAKNMHAVRAAEALSRLSGYCGDSGSTPLNRPAAAVIKALLTPKLADMLKSPSPRDLLSNLNANLESPE

Secondary structure (DSSP, 8-state):
--GGGTT--TT----HHHHHHHHHHHHHHHHHHHHHHHTT---SSS-----HHHHHHHHHHS-HHHHHHTTSS-THHHHHHHHTT-----

InterPro domains:
  IPR044978 DnaJ homologue subfamily C, GRV2/DNAJC13 [PTHR36983] (1-90)

Radius of gyration: 14.88 Å; chains: 1; bounding box: 36×23×40 Å

pLDDT: mean 79.07, std 12.47, range [49.53, 92.88]

Foldseek 3Di:
DDPVLPPDDVPDPPDPVSVVVVVVVVVVFVVLLVLLLQQVLAPDPPDPDHPPVSVVVLCVVDPPVLSNCSNDPGCVVSVVCVVVVVDDDD